Protein AF-A0A8T3XF14-F1 (afdb_monomer_lite)

Sequence (156 aa):
MNEEEVKQLAETLKNHGLAASMYEAMEKAKSILSINTAKKDNNKESESILDKDVPLNELMKQAGINPEEVEAEEQEKIENVNIEAMSLKRKIQQAENEPQKAEHIQEEIEKVKEELSQIEDNKQEQHEENKNEAERNEASKEKKFDLTKIFGFRKK

Radius of gyration: 40.91 Å; chains: 1; bounding box: 94×72×79 Å

pLDDT: mean 73.99, std 16.59, range [44.66, 97.56]

Structure (mmCIF, N/CA/C/O backbone):
data_AF-A0A8T3XF14-F1
#
_entry.id   AF-A0A8T3XF14-F1
#
loop_
_atom_site.group_PDB
_atom_site.id
_atom_site.type_symbol
_atom_site.label_atom_id
_atom_site.label_alt_id
_atom_site.label_comp_id
_atom_site.label_asym_id
_atom_site.label_entity_id
_atom_site.label_seq_id
_atom_site.pdbx_PDB_ins_code
_atom_site.Cartn_x
_atom_site.Cartn_y
_atom_site.Cartn_z
_atom_site.occupancy
_atom_site.B_iso_or_equiv
_atom_site.auth_seq_id
_atom_site.auth_comp_id
_atom_site.auth_asym_id
_atom_site.auth_atom_id
_atom_site.pdbx_PDB_model_num
ATOM 1 N N . MET A 1 1 ? 9.042 21.030 -22.921 1.00 65.44 1 MET A N 1
ATOM 2 C CA . MET A 1 1 ? 7.939 20.295 -22.265 1.00 65.44 1 MET A CA 1
ATOM 3 C C . MET A 1 1 ? 6.711 21.175 -22.291 1.00 65.44 1 MET A C 1
ATOM 5 O O . MET A 1 1 ? 6.866 22.377 -22.127 1.00 65.44 1 MET A O 1
ATOM 9 N N . ASN A 1 2 ? 5.540 20.599 -22.541 1.00 84.56 2 ASN A N 1
ATOM 10 C CA . ASN A 1 2 ? 4.295 21.348 -22.654 1.00 84.56 2 ASN A CA 1
ATOM 11 C C . ASN A 1 2 ? 3.678 21.521 -21.252 1.00 84.56 2 ASN A C 1
ATOM 13 O O . ASN A 1 2 ? 3.361 20.530 -20.596 1.00 84.56 2 ASN A O 1
ATOM 17 N N . GLU A 1 3 ? 3.561 22.754 -20.752 1.00 87.12 3 GLU A N 1
ATOM 18 C CA . GLU A 1 3 ? 3.109 23.012 -19.370 1.00 87.12 3 GLU A CA 1
ATOM 19 C C . GLU A 1 3 ? 1.648 22.600 -19.130 1.00 87.12 3 GLU A C 1
ATOM 21 O O . GLU A 1 3 ? 1.306 22.136 -18.041 1.00 87.12 3 GLU A O 1
ATOM 26 N N . GLU A 1 4 ? 0.795 22.699 -20.152 1.00 91.62 4 GLU A N 1
ATOM 27 C CA . GLU A 1 4 ? -0.605 22.265 -20.074 1.00 91.62 4 GLU A CA 1
ATOM 28 C C . GLU A 1 4 ? -0.743 20.751 -19.883 1.00 91.62 4 GLU A C 1
ATOM 30 O O . GLU A 1 4 ? -1.549 20.310 -19.064 1.00 91.62 4 GLU A O 1
ATOM 35 N N . GLU A 1 5 ? 0.085 19.950 -20.558 1.00 91.62 5 GLU A N 1
ATOM 36 C CA . GLU A 1 5 ? 0.082 18.486 -20.421 1.00 91.62 5 GLU A CA 1
ATOM 37 C C . GLU A 1 5 ? 0.529 18.055 -19.020 1.00 91.62 5 GLU A C 1
ATOM 39 O O . GLU A 1 5 ? -0.075 17.171 -18.408 1.00 91.62 5 GLU A O 1
ATOM 44 N N . VAL A 1 6 ? 1.550 18.723 -18.470 1.00 94.56 6 VAL A N 1
ATOM 45 C CA . VAL A 1 6 ? 2.006 18.500 -17.089 1.00 94.56 6 VAL A CA 1
ATOM 46 C C . VAL A 1 6 ? 0.878 18.811 -16.107 1.00 94.56 6 VAL A C 1
ATOM 48 O O . VAL A 1 6 ? 0.657 18.052 -15.164 1.00 94.56 6 VAL A O 1
ATOM 51 N N . LYS A 1 7 ? 0.148 19.910 -16.325 1.00 95.62 7 LYS A N 1
ATOM 52 C CA . LYS A 1 7 ? -0.940 20.340 -15.443 1.00 95.62 7 LYS A CA 1
ATOM 53 C C . LYS A 1 7 ? -2.133 19.381 -15.480 1.00 95.62 7 LYS A C 1
ATOM 55 O O . LYS A 1 7 ? -2.617 19.000 -14.418 1.00 95.62 7 LYS A O 1
ATOM 60 N N . GLN A 1 8 ? -2.562 18.943 -16.665 1.00 96.44 8 GLN A N 1
ATOM 61 C CA . GLN A 1 8 ? -3.655 17.972 -16.818 1.00 96.44 8 GLN A CA 1
ATOM 62 C C . GLN A 1 8 ? -3.318 16.621 -16.172 1.00 96.44 8 GLN A C 1
ATOM 64 O O . GLN A 1 8 ? -4.136 16.033 -15.455 1.00 96.44 8 GLN A O 1
ATOM 69 N N . LEU A 1 9 ? -2.089 16.140 -16.379 1.00 96.00 9 LEU A N 1
ATOM 70 C CA . LEU A 1 9 ? -1.626 14.900 -15.765 1.00 96.00 9 LEU A CA 1
ATOM 71 C C . LEU A 1 9 ? -1.533 15.042 -14.239 1.00 96.00 9 LEU A C 1
ATOM 73 O O . LEU A 1 9 ? -1.973 14.152 -13.516 1.00 96.00 9 LEU A O 1
ATOM 77 N N . ALA A 1 10 ? -1.042 16.176 -13.736 1.00 97.44 10 ALA A N 1
ATOM 78 C CA . ALA A 1 10 ? -0.982 16.458 -12.304 1.00 97.44 10 ALA A CA 1
ATOM 79 C C . ALA A 1 10 ? -2.375 16.516 -11.648 1.00 97.44 10 ALA A C 1
ATOM 81 O O . ALA A 1 10 ? -2.576 15.923 -10.588 1.00 97.44 10 ALA A O 1
ATOM 82 N N . GLU A 1 11 ? -3.358 17.168 -12.277 1.00 97.06 11 GLU A N 1
ATOM 83 C CA . GLU A 1 11 ? -4.745 17.171 -11.786 1.00 97.06 11 GLU A CA 1
ATOM 84 C C . GLU A 1 11 ? -5.307 15.749 -11.710 1.00 97.06 11 GLU A C 1
ATOM 86 O O . GLU A 1 11 ? -5.901 15.363 -10.703 1.00 97.06 11 GLU A O 1
ATOM 91 N N . THR A 1 12 ? -5.037 14.932 -12.729 1.00 97.12 12 THR A N 1
ATOM 92 C CA . THR A 1 12 ? -5.442 13.524 -12.754 1.00 97.12 12 THR A CA 1
ATOM 93 C C . THR A 1 12 ? -4.795 12.738 -11.611 1.00 97.12 12 THR A C 1
ATOM 95 O O . THR A 1 12 ? -5.502 12.066 -10.862 1.00 97.12 12 THR A O 1
ATOM 98 N N . LEU A 1 13 ? -3.477 12.853 -11.423 1.00 97.06 13 LEU A N 1
ATOM 99 C CA . LEU A 1 13 ? -2.741 12.164 -10.355 1.00 97.06 13 LEU A CA 1
ATOM 100 C C . LEU A 1 13 ? -3.255 12.548 -8.961 1.00 97.06 13 LEU A C 1
ATOM 102 O O . LEU A 1 13 ? -3.416 11.681 -8.103 1.00 97.06 13 LEU A O 1
ATOM 106 N N . LYS A 1 14 ? -3.559 13.831 -8.744 1.00 97.06 14 LYS A N 1
ATOM 107 C CA . LYS A 1 14 ? -4.138 14.316 -7.487 1.00 97.06 14 LYS A CA 1
ATOM 108 C C . LYS A 1 14 ? -5.552 13.768 -7.268 1.00 97.06 14 LYS A C 1
ATOM 110 O O . LYS A 1 14 ? -5.848 13.283 -6.181 1.00 97.06 14 LYS A O 1
ATOM 115 N N . ASN A 1 15 ? -6.408 13.802 -8.291 1.00 97.31 15 ASN A N 1
ATOM 116 C CA . ASN A 1 15 ? -7.795 13.329 -8.196 1.00 97.31 15 ASN A CA 1
ATOM 117 C C . ASN A 1 15 ? -7.893 11.820 -7.921 1.00 97.31 15 ASN A C 1
ATOM 119 O O . ASN A 1 15 ? -8.833 11.382 -7.267 1.00 97.31 15 ASN A O 1
ATOM 123 N N . HIS A 1 16 ? -6.912 11.036 -8.377 1.00 97.19 16 HIS A N 1
ATOM 124 C CA . HIS A 1 16 ? -6.828 9.595 -8.117 1.00 97.19 16 HIS A CA 1
ATOM 125 C C . HIS A 1 16 ? -6.106 9.251 -6.803 1.00 97.19 16 HIS A C 1
ATOM 127 O O . HIS A 1 16 ? -5.909 8.076 -6.508 1.00 97.19 16 HIS A O 1
ATOM 133 N N . GLY A 1 17 ? -5.677 10.249 -6.022 1.00 95.38 17 GLY A N 1
ATOM 134 C CA . GLY A 1 17 ? -4.957 10.025 -4.765 1.00 95.38 17 GLY A CA 1
ATOM 135 C C . GLY A 1 17 ? -3.533 9.484 -4.937 1.00 95.38 17 GLY A C 1
ATOM 136 O O . GLY A 1 17 ? -2.946 8.995 -3.978 1.00 95.38 17 GLY A O 1
ATOM 137 N N . LEU A 1 18 ? -2.950 9.581 -6.138 1.00 96.00 18 LEU A N 1
ATOM 138 C CA . LEU A 1 18 ? -1.570 9.158 -6.429 1.00 96.00 18 LEU A CA 1
ATOM 139 C C . LEU A 1 18 ? -0.522 10.194 -5.983 1.00 96.00 18 LEU A C 1
ATOM 141 O O . LEU A 1 18 ? 0.686 9.945 -6.053 1.00 96.00 18 LEU A O 1
ATOM 145 N N . ALA A 1 19 ? -0.972 11.368 -5.545 1.00 96.62 19 ALA A N 1
ATOM 146 C CA . ALA A 1 19 ? -0.152 12.422 -4.970 1.00 96.62 19 ALA A CA 1
ATOM 147 C C . ALA A 1 19 ? -0.902 13.080 -3.806 1.00 96.62 19 ALA A C 1
ATOM 149 O O . ALA A 1 19 ? -2.102 13.339 -3.909 1.00 96.62 19 ALA A O 1
ATOM 150 N N . ALA A 1 20 ? -0.189 13.392 -2.724 1.00 94.88 20 ALA A N 1
ATOM 151 C CA . ALA A 1 20 ? -0.760 14.044 -1.548 1.00 94.88 20 ALA A CA 1
ATOM 152 C C . ALA A 1 20 ? -1.007 15.546 -1.777 1.00 94.88 20 ALA A C 1
ATOM 154 O O . ALA A 1 20 ? -1.821 16.167 -1.094 1.00 94.88 20 ALA A O 1
ATOM 155 N N . SER A 1 21 ? -0.318 16.152 -2.751 1.00 96.62 21 SER A N 1
ATOM 156 C CA . SER A 1 21 ? -0.446 17.573 -3.083 1.00 96.62 21 SER A CA 1
ATOM 157 C C . SER A 1 21 ? -0.339 17.840 -4.586 1.00 96.62 21 SER A C 1
ATOM 159 O O . SER A 1 21 ? 0.175 17.024 -5.348 1.00 96.62 21 SER A O 1
ATOM 161 N N . MET A 1 22 ? -0.795 19.021 -5.025 1.00 95.50 22 MET A N 1
ATOM 162 C CA . MET A 1 22 ? -0.665 19.445 -6.428 1.00 95.50 22 MET A CA 1
ATOM 163 C C . MET A 1 22 ? 0.804 19.606 -6.845 1.00 95.50 22 MET A C 1
ATOM 165 O O . MET A 1 22 ? 1.164 19.284 -7.970 1.00 95.50 22 MET A O 1
ATOM 169 N N . TYR A 1 23 ? 1.656 20.065 -5.926 1.00 96.19 23 TYR A N 1
ATOM 170 C CA . TYR A 1 23 ? 3.092 20.197 -6.165 1.00 96.19 23 TYR A CA 1
ATOM 171 C C . TYR A 1 23 ? 3.742 18.832 -6.433 1.00 96.19 23 TYR A C 1
ATOM 173 O O . TYR A 1 23 ? 4.418 18.655 -7.443 1.00 96.19 23 TYR A O 1
ATOM 181 N N . GLU A 1 24 ? 3.452 17.840 -5.587 1.00 96.50 24 GLU A N 1
ATOM 182 C CA . GLU A 1 24 ? 3.925 16.464 -5.778 1.00 96.50 24 GLU A CA 1
ATOM 183 C C . GLU A 1 24 ? 3.390 15.856 -7.084 1.00 96.50 24 GLU A C 1
ATOM 185 O O . GLU A 1 24 ? 4.123 15.192 -7.816 1.00 96.50 24 GLU A O 1
ATOM 190 N N . ALA A 1 25 ? 2.126 16.128 -7.419 1.00 97.56 25 ALA A N 1
ATOM 191 C CA . ALA A 1 25 ? 1.522 15.674 -8.664 1.00 97.56 25 ALA A CA 1
ATOM 192 C C . ALA A 1 25 ? 2.213 16.269 -9.903 1.00 97.56 25 ALA A C 1
ATOM 194 O O . ALA A 1 25 ? 2.417 15.560 -10.887 1.00 97.56 25 ALA A O 1
ATOM 195 N N . MET A 1 26 ? 2.614 17.544 -9.855 1.00 95.88 26 MET A N 1
ATOM 196 C CA . MET A 1 26 ? 3.350 18.199 -10.941 1.00 95.88 26 MET A CA 1
ATOM 197 C C . MET A 1 26 ? 4.757 17.633 -11.113 1.00 95.88 26 MET A C 1
ATOM 199 O O . MET A 1 26 ? 5.174 17.398 -12.243 1.00 95.88 26 MET A O 1
ATOM 203 N N . GLU A 1 27 ? 5.480 17.375 -10.024 1.00 95.19 27 GLU A N 1
ATOM 204 C CA . GLU A 1 27 ? 6.809 16.752 -10.093 1.00 95.19 27 GLU A CA 1
ATOM 205 C C . GLU A 1 27 ? 6.733 15.330 -10.671 1.00 95.19 27 GLU A C 1
ATOM 207 O O . GLU A 1 27 ? 7.483 14.983 -11.589 1.00 95.19 27 GLU A O 1
ATOM 212 N N . LYS A 1 28 ? 5.747 14.533 -10.237 1.00 95.44 28 LYS A N 1
ATOM 213 C CA . LYS A 1 28 ? 5.481 13.205 -10.813 1.00 95.44 28 LYS A CA 1
ATOM 214 C C . LYS A 1 28 ? 5.105 13.290 -12.295 1.00 95.44 28 LYS A C 1
ATOM 216 O O . LYS A 1 28 ? 5.644 12.537 -13.104 1.00 95.44 28 LYS A O 1
ATOM 221 N N . ALA A 1 29 ? 4.238 14.229 -12.673 1.00 95.50 29 ALA A N 1
ATOM 222 C CA . ALA A 1 29 ? 3.830 14.435 -14.061 1.00 95.50 29 ALA A CA 1
ATOM 223 C C . ALA A 1 29 ? 5.006 14.837 -14.969 1.00 95.50 29 ALA A C 1
ATOM 225 O O . ALA A 1 29 ? 5.157 14.279 -16.057 1.00 95.50 29 ALA A O 1
ATOM 226 N N . LYS A 1 30 ? 5.880 15.747 -14.513 1.00 93.50 30 LYS A N 1
ATOM 227 C CA . LYS A 1 30 ? 7.111 16.113 -15.233 1.00 93.50 30 LYS A CA 1
ATOM 228 C C . LYS A 1 30 ? 8.019 14.903 -15.432 1.00 93.50 30 LYS A C 1
ATOM 230 O O . LYS A 1 30 ? 8.508 14.700 -16.541 1.00 93.50 30 LYS A O 1
ATOM 235 N N . SER A 1 31 ? 8.219 14.093 -14.391 1.00 93.12 31 SER A N 1
ATOM 236 C CA . SER A 1 31 ? 9.047 12.882 -14.463 1.00 93.12 31 SER A CA 1
ATOM 237 C C . SER A 1 31 ? 8.517 11.895 -15.512 1.00 93.12 31 SER A C 1
ATOM 239 O O . SER A 1 31 ? 9.253 11.483 -16.408 1.00 93.12 31 SER A O 1
ATOM 241 N N . ILE A 1 32 ? 7.208 11.614 -15.495 1.00 91.06 32 ILE A N 1
ATOM 242 C CA . ILE A 1 32 ? 6.550 10.716 -16.460 1.00 91.06 32 ILE A CA 1
ATOM 243 C C . ILE A 1 32 ? 6.706 11.227 -17.899 1.00 91.06 32 ILE A C 1
ATOM 245 O O . ILE A 1 32 ? 7.082 10.471 -18.798 1.00 91.06 32 ILE A O 1
ATOM 249 N N . LEU A 1 33 ? 6.445 12.515 -18.131 1.00 88.56 33 LEU A N 1
ATOM 250 C CA . LEU A 1 33 ? 6.541 13.104 -19.467 1.00 88.56 33 LEU A CA 1
ATOM 251 C C . LEU A 1 33 ? 7.989 13.157 -19.975 1.00 88.56 33 LEU A C 1
ATOM 253 O O . LEU A 1 33 ? 8.222 12.899 -21.155 1.00 88.56 33 LEU A O 1
ATOM 257 N N . SER A 1 34 ? 8.963 13.392 -19.091 1.00 84.94 34 SER A N 1
ATOM 258 C CA . SER A 1 34 ? 10.395 13.350 -19.425 1.00 84.94 34 SER A CA 1
ATOM 259 C C . SER A 1 34 ? 10.835 11.958 -19.893 1.00 84.94 34 SER A C 1
ATOM 261 O O . SER A 1 34 ? 11.548 11.824 -20.891 1.00 84.94 34 SER A O 1
ATOM 263 N N . ILE A 1 35 ? 10.363 10.907 -19.214 1.00 74.06 35 ILE A N 1
ATOM 264 C CA . ILE A 1 35 ? 10.658 9.511 -19.570 1.00 74.06 35 ILE A CA 1
ATOM 265 C C . ILE A 1 35 ? 10.039 9.159 -20.930 1.00 74.06 35 ILE A C 1
ATOM 267 O O . ILE A 1 35 ? 10.676 8.505 -21.756 1.00 74.06 35 ILE A O 1
ATOM 271 N N . ASN A 1 36 ? 8.821 9.630 -21.202 1.00 68.06 36 ASN A N 1
ATOM 272 C CA . ASN A 1 36 ? 8.161 9.397 -22.485 1.00 68.06 36 ASN A CA 1
ATOM 273 C C . ASN A 1 36 ? 8.855 10.123 -23.644 1.00 68.06 36 ASN A C 1
ATOM 275 O O . ASN A 1 36 ? 8.929 9.563 -24.736 1.00 68.06 36 ASN A O 1
ATOM 279 N N . THR A 1 37 ? 9.409 11.320 -23.420 1.00 63.28 37 THR A N 1
ATOM 280 C CA . THR A 1 37 ? 10.212 12.003 -24.448 1.00 63.28 37 THR A CA 1
ATOM 281 C C . THR A 1 37 ? 11.506 11.255 -24.759 1.00 63.28 37 THR A C 1
ATOM 283 O O . THR A 1 37 ? 11.823 11.089 -25.929 1.00 63.28 37 THR A O 1
ATOM 286 N N . ALA A 1 38 ? 12.183 10.690 -23.752 1.00 58.00 38 ALA A N 1
ATOM 287 C CA . ALA A 1 38 ? 13.386 9.881 -23.968 1.00 58.00 38 ALA A CA 1
ATOM 288 C C . ALA A 1 38 ? 13.094 8.542 -24.677 1.00 58.00 38 ALA A C 1
ATOM 290 O O . ALA A 1 38 ? 13.915 8.046 -25.443 1.00 58.00 38 ALA A O 1
ATOM 291 N N . LYS A 1 39 ? 11.910 7.954 -24.464 1.00 57.44 39 LYS A N 1
ATOM 292 C CA . LYS A 1 39 ? 11.489 6.731 -25.171 1.00 57.44 39 LYS A CA 1
ATOM 293 C C . LYS A 1 39 ? 11.075 6.976 -26.623 1.00 57.44 39 LYS A C 1
ATOM 295 O O . LYS A 1 39 ? 11.128 6.047 -27.424 1.00 57.44 39 LYS A O 1
ATOM 300 N N . LYS A 1 40 ? 10.657 8.196 -26.976 1.00 52.34 40 LYS A N 1
ATOM 301 C CA . LYS A 1 40 ? 10.141 8.504 -28.319 1.00 52.34 40 LYS A CA 1
ATOM 302 C C . LYS A 1 40 ? 11.245 8.593 -29.381 1.00 52.34 40 LYS A C 1
ATOM 304 O O . LYS A 1 40 ? 10.968 8.292 -30.538 1.00 52.34 40 LYS A O 1
ATOM 309 N N . ASP A 1 41 ? 12.478 8.895 -28.979 1.00 50.91 41 ASP A N 1
ATOM 310 C CA . ASP A 1 41 ? 13.630 8.977 -29.889 1.00 50.91 41 ASP A CA 1
ATOM 311 C C . ASP A 1 41 ? 14.309 7.619 -30.157 1.00 50.91 41 ASP A C 1
ATOM 313 O O . ASP A 1 41 ? 15.077 7.497 -31.106 1.00 50.91 41 ASP A O 1
ATOM 317 N N . ASN A 1 42 ? 13.957 6.568 -29.407 1.00 49.97 42 ASN A N 1
ATOM 318 C CA . ASN A 1 42 ? 14.488 5.210 -29.599 1.00 49.97 42 ASN A CA 1
ATOM 319 C C . ASN A 1 42 ? 13.593 4.306 -30.467 1.00 49.97 42 ASN A C 1
ATOM 321 O O . ASN A 1 42 ? 13.822 3.104 -30.547 1.00 49.97 42 ASN A O 1
ATOM 325 N N . ASN A 1 43 ? 12.572 4.850 -31.139 1.00 48.34 43 ASN A N 1
ATOM 326 C CA . ASN A 1 43 ? 11.648 4.050 -31.952 1.00 48.34 43 ASN A CA 1
ATOM 327 C C . ASN A 1 43 ? 12.030 4.017 -33.446 1.00 48.34 43 ASN A C 1
ATOM 329 O O . ASN A 1 43 ? 11.227 4.321 -34.329 1.00 48.34 43 ASN A O 1
ATOM 333 N N . LYS A 1 44 ? 13.283 3.644 -33.719 1.00 49.94 44 LYS A N 1
ATOM 334 C CA . LYS A 1 44 ? 13.734 3.066 -34.993 1.00 49.94 44 LYS A CA 1
ATOM 335 C C . LYS A 1 44 ? 14.563 1.825 -34.675 1.00 49.94 44 LYS A C 1
ATOM 337 O O . LYS A 1 44 ? 15.770 1.864 -34.810 1.00 49.94 44 LYS A O 1
ATOM 342 N N . GLU A 1 45 ? 13.891 0.791 -34.183 1.00 48.28 45 GLU A N 1
ATOM 343 C CA . GLU A 1 45 ? 14.272 -0.631 -34.241 1.00 48.28 45 GLU A CA 1
ATOM 344 C C . GLU A 1 45 ? 13.279 -1.386 -33.350 1.00 48.28 45 GLU A C 1
ATOM 346 O O . GLU A 1 45 ? 13.554 -1.783 -32.225 1.00 48.28 45 GLU A O 1
ATOM 351 N N . SER A 1 46 ? 12.048 -1.534 -33.843 1.00 50.34 46 SER A N 1
ATOM 352 C CA . SER A 1 46 ? 11.170 -2.604 -33.368 1.00 50.34 46 SER A CA 1
ATOM 353 C C . SER A 1 46 ? 11.526 -3.866 -34.148 1.00 50.34 46 SER A C 1
ATOM 355 O O . SER A 1 46 ? 10.765 -4.326 -34.997 1.00 50.34 46 SER A O 1
ATOM 357 N N . GLU A 1 47 ? 12.718 -4.408 -33.889 1.00 53.81 47 GLU A N 1
ATOM 358 C CA . GLU A 1 47 ? 12.934 -5.824 -34.151 1.00 53.81 47 GLU A CA 1
ATOM 359 C C . GLU A 1 47 ? 12.063 -6.618 -33.177 1.00 53.81 47 GLU A C 1
ATOM 361 O O . GLU A 1 47 ? 11.941 -6.330 -31.986 1.00 53.81 47 GLU A O 1
ATOM 366 N N . SER A 1 48 ? 11.349 -7.569 -33.754 1.00 53.81 48 SER A N 1
ATOM 367 C CA . SER A 1 48 ? 10.376 -8.430 -33.113 1.00 53.81 48 SER A CA 1
ATOM 368 C C . SER A 1 48 ? 11.023 -9.226 -31.969 1.00 53.81 48 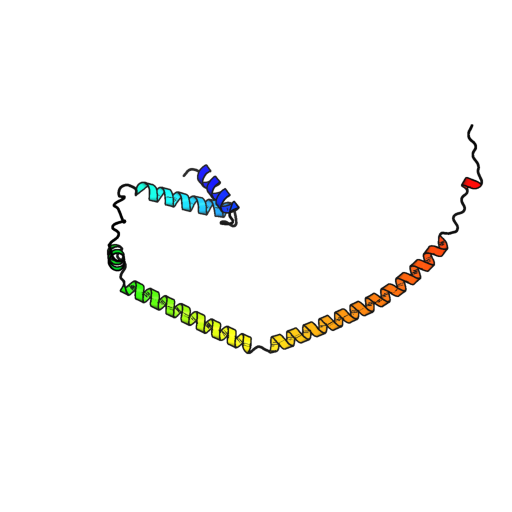SER A C 1
ATOM 370 O O . SER A 1 48 ? 11.654 -10.249 -32.198 1.00 53.81 48 SER A O 1
ATOM 372 N N . ILE A 1 49 ? 10.790 -8.817 -30.718 1.00 57.75 49 ILE A N 1
ATOM 373 C CA . ILE A 1 49 ? 11.128 -9.587 -29.496 1.00 57.75 49 ILE A CA 1
ATOM 374 C C . ILE A 1 49 ? 10.108 -10.734 -29.271 1.00 57.75 49 ILE A C 1
ATOM 376 O O . ILE A 1 49 ? 9.849 -11.169 -28.155 1.00 57.75 49 ILE A O 1
ATOM 380 N N . LEU A 1 50 ? 9.431 -11.180 -30.330 1.00 55.97 50 LEU A N 1
ATOM 381 C CA . LEU A 1 50 ? 8.312 -12.125 -30.295 1.00 55.97 50 LEU A CA 1
ATOM 382 C C . LEU A 1 50 ? 8.640 -13.423 -31.044 1.00 55.97 50 LEU A C 1
ATOM 384 O O . LEU A 1 50 ? 7.732 -14.092 -31.539 1.00 55.97 50 LEU A O 1
ATOM 388 N N . ASP A 1 51 ? 9.915 -13.810 -31.084 1.00 59.91 51 ASP A N 1
ATOM 389 C CA . ASP A 1 51 ? 10.294 -15.187 -31.396 1.00 59.91 51 ASP A CA 1
ATOM 390 C C . ASP A 1 51 ? 9.915 -16.062 -30.195 1.00 59.91 51 ASP A C 1
ATOM 392 O O . ASP A 1 51 ? 10.600 -16.128 -29.176 1.00 59.91 51 ASP A O 1
ATOM 396 N N . LYS A 1 52 ? 8.736 -16.680 -30.293 1.00 64.81 52 LYS A N 1
ATOM 397 C CA . LYS A 1 52 ? 8.017 -17.368 -29.205 1.00 64.81 52 LYS A CA 1
ATOM 398 C C . LYS A 1 52 ? 8.688 -18.638 -28.662 1.00 64.81 52 LYS A C 1
ATOM 400 O O . LYS A 1 52 ? 8.111 -19.264 -27.778 1.00 64.81 52 LYS A O 1
ATOM 405 N N . ASP A 1 53 ? 9.881 -18.989 -29.136 1.00 73.31 53 ASP A N 1
ATOM 406 C CA . ASP A 1 53 ? 10.522 -20.279 -28.855 1.00 73.31 53 ASP A CA 1
ATOM 407 C C . ASP A 1 53 ? 11.878 -20.167 -28.134 1.00 73.31 53 ASP A C 1
ATOM 409 O O . ASP A 1 53 ? 12.549 -21.179 -27.930 1.00 73.31 53 ASP A O 1
ATOM 413 N N . VAL A 1 54 ? 12.297 -18.967 -27.711 1.00 77.62 54 VAL A N 1
ATOM 414 C CA . VAL A 1 54 ? 13.553 -18.805 -26.962 1.00 77.62 54 VAL A CA 1
ATOM 415 C C . VAL A 1 54 ? 13.320 -19.124 -25.475 1.00 77.62 54 VAL A C 1
ATOM 417 O O . VAL A 1 54 ? 12.482 -18.481 -24.834 1.00 77.62 54 VAL A O 1
ATOM 420 N N . PRO A 1 55 ? 14.033 -20.104 -24.886 1.00 83.25 55 PRO A N 1
ATOM 421 C CA . PRO A 1 55 ? 13.894 -20.428 -23.473 1.00 83.25 55 PRO A CA 1
ATOM 422 C C . PRO A 1 55 ? 14.368 -19.263 -22.594 1.00 83.25 55 PRO A C 1
ATOM 424 O O . PRO A 1 55 ? 15.328 -18.564 -22.919 1.00 83.25 55 PRO A O 1
ATOM 427 N N . LEU A 1 56 ? 13.726 -19.094 -21.434 1.00 80.94 56 LEU A N 1
ATOM 428 C CA . LEU A 1 56 ? 13.992 -18.002 -20.487 1.00 80.94 56 LEU A CA 1
ATOM 429 C C . LEU A 1 56 ? 15.490 -17.819 -20.177 1.00 80.94 56 LEU A C 1
ATOM 431 O O . LEU A 1 56 ? 15.977 -16.693 -20.169 1.00 80.94 56 LEU A O 1
ATOM 435 N N . ASN A 1 57 ? 16.238 -18.914 -20.007 1.00 79.31 57 ASN A N 1
ATOM 436 C CA . ASN A 1 57 ? 17.677 -18.872 -19.722 1.00 79.31 57 ASN A CA 1
ATOM 437 C C . ASN A 1 57 ? 18.499 -18.202 -20.835 1.00 79.31 57 ASN A C 1
ATOM 439 O O . ASN A 1 57 ? 19.502 -17.545 -20.563 1.00 79.31 57 ASN A O 1
ATOM 443 N N . GLU A 1 58 ? 18.097 -18.370 -22.093 1.00 79.69 58 GLU A N 1
ATOM 444 C CA . GLU A 1 58 ? 18.801 -17.797 -23.239 1.00 79.69 58 GLU A CA 1
ATOM 445 C C . GLU A 1 58 ? 18.483 -16.303 -23.385 1.00 79.69 58 GLU A C 1
ATOM 447 O O . GLU A 1 58 ? 19.383 -15.512 -23.666 1.00 79.69 58 GLU A O 1
ATOM 452 N N . LEU A 1 59 ? 17.255 -15.896 -23.041 1.00 82.06 59 LEU A N 1
ATOM 453 C CA . LEU A 1 59 ? 16.869 -14.486 -22.915 1.00 82.06 59 LEU A CA 1
ATOM 454 C C . LEU A 1 59 ? 17.618 -13.783 -21.774 1.00 82.06 59 LEU A C 1
ATOM 456 O O . LEU A 1 59 ? 18.116 -12.674 -21.957 1.00 82.06 59 LEU A O 1
ATOM 460 N N . MET A 1 60 ? 17.754 -14.435 -20.614 1.00 82.00 60 MET A N 1
ATOM 461 C CA . MET A 1 60 ? 18.534 -13.908 -19.486 1.00 82.00 60 MET A CA 1
ATOM 462 C C . MET A 1 60 ? 20.002 -13.702 -19.880 1.00 82.00 60 MET A C 1
ATOM 464 O O . MET A 1 60 ? 20.563 -12.636 -19.630 1.00 82.00 60 MET A O 1
ATOM 468 N N . LYS A 1 61 ? 20.599 -14.667 -20.594 1.00 81.81 61 LYS A N 1
ATOM 469 C CA . LYS A 1 61 ? 21.977 -14.563 -21.094 1.00 81.81 61 LYS A CA 1
ATOM 470 C C . LYS A 1 61 ? 22.152 -13.453 -22.137 1.00 81.81 61 LYS A C 1
ATOM 472 O O . LYS A 1 61 ? 23.150 -12.739 -22.087 1.00 81.81 61 LYS A O 1
ATOM 477 N N . GLN A 1 62 ? 21.203 -13.282 -23.061 1.00 80.69 62 GLN A N 1
ATOM 478 C CA . GLN A 1 62 ? 21.214 -12.178 -24.035 1.00 80.69 62 GLN A CA 1
ATOM 479 C C . GLN A 1 62 ? 21.094 -10.806 -23.360 1.00 80.69 62 GLN A C 1
ATOM 481 O O . GLN A 1 62 ? 21.733 -9.852 -23.795 1.00 80.69 62 GLN A O 1
ATOM 486 N N . ALA A 1 63 ? 20.332 -10.719 -22.267 1.00 79.19 63 ALA A N 1
ATOM 487 C CA . ALA A 1 63 ? 20.221 -9.521 -21.440 1.00 79.19 63 ALA A CA 1
ATOM 488 C C . ALA A 1 63 ? 21.448 -9.279 -20.533 1.00 79.19 63 ALA A C 1
ATOM 490 O O . ALA A 1 63 ? 21.476 -8.290 -19.804 1.00 79.19 63 ALA A O 1
ATOM 491 N N . GLY A 1 64 ? 22.457 -10.162 -20.566 1.00 81.69 64 GLY A N 1
ATOM 492 C CA . GLY A 1 64 ? 23.655 -10.068 -19.730 1.00 81.69 64 GLY A CA 1
ATOM 493 C C . GLY A 1 64 ? 23.426 -10.426 -18.259 1.00 81.69 64 GLY A C 1
ATOM 494 O O . GLY A 1 64 ? 24.256 -10.084 -17.424 1.00 81.69 64 GLY A O 1
ATOM 495 N N . ILE A 1 65 ? 22.317 -11.096 -17.936 1.00 82.12 65 ILE A N 1
ATOM 496 C CA . ILE A 1 65 ? 21.976 -11.530 -16.578 1.00 82.12 65 ILE A CA 1
ATOM 497 C C . ILE A 1 65 ? 22.649 -12.880 -16.319 1.00 82.12 65 ILE A C 1
ATOM 499 O O . ILE A 1 65 ? 22.391 -13.857 -17.029 1.00 82.12 65 ILE A O 1
ATOM 503 N N . ASN A 1 66 ? 23.508 -12.943 -15.301 1.00 82.19 66 ASN A N 1
ATOM 504 C CA . ASN A 1 66 ? 24.157 -14.183 -14.896 1.00 82.19 66 ASN A CA 1
ATOM 505 C C . ASN A 1 66 ? 23.213 -14.998 -13.985 1.00 82.19 66 ASN A C 1
ATOM 507 O O . ASN A 1 66 ? 22.826 -14.496 -12.930 1.00 82.19 66 ASN A O 1
ATOM 511 N N . PRO A 1 67 ? 22.830 -16.239 -14.342 1.00 75.06 67 PRO A N 1
ATOM 512 C CA . PRO A 1 67 ? 21.938 -17.053 -13.511 1.00 75.06 67 PRO A CA 1
ATOM 513 C C . PRO A 1 67 ? 22.490 -17.310 -12.101 1.00 75.06 67 PRO A C 1
ATOM 515 O O . PRO A 1 67 ? 21.711 -17.364 -11.156 1.00 75.06 67 PRO A O 1
ATOM 518 N N . GLU A 1 68 ? 23.813 -17.384 -11.933 1.00 79.56 68 GLU A N 1
ATOM 519 C CA . GLU A 1 68 ? 24.437 -17.543 -10.610 1.00 79.56 68 GLU A CA 1
ATOM 520 C C . GLU A 1 68 ? 24.217 -16.317 -9.707 1.00 79.56 68 GLU A C 1
ATOM 522 O O . GLU A 1 68 ? 24.027 -16.457 -8.501 1.00 79.56 68 GLU A O 1
ATOM 527 N N . GLU A 1 69 ? 24.204 -15.110 -10.281 1.00 76.56 69 GLU A N 1
ATOM 528 C CA . GLU A 1 69 ? 23.925 -13.877 -9.533 1.00 76.56 69 GLU A CA 1
ATOM 529 C C . GLU A 1 69 ? 22.452 -13.804 -9.121 1.00 76.56 69 GLU A C 1
ATOM 531 O O . GLU A 1 69 ? 22.145 -13.361 -8.018 1.00 76.56 69 GLU A O 1
ATOM 536 N N . VAL A 1 70 ? 21.548 -14.298 -9.973 1.00 76.31 70 VAL A N 1
ATOM 537 C CA . VAL A 1 70 ? 20.113 -14.383 -9.666 1.00 76.31 70 VAL A CA 1
ATOM 538 C C . VAL A 1 70 ? 19.857 -15.372 -8.531 1.00 76.31 70 VAL A C 1
ATOM 540 O O . VAL A 1 70 ? 19.119 -15.055 -7.602 1.00 76.31 70 VAL A O 1
ATOM 543 N N . GLU A 1 71 ? 20.501 -16.540 -8.555 1.00 79.88 71 GLU A N 1
ATOM 544 C CA . GLU A 1 71 ? 20.400 -17.516 -7.466 1.00 79.88 71 GLU A CA 1
ATOM 545 C C . GLU A 1 71 ? 20.968 -16.970 -6.148 1.00 79.88 71 GLU A C 1
ATOM 547 O O . GLU A 1 71 ? 20.367 -17.170 -5.091 1.00 79.88 71 GLU A O 1
ATOM 552 N N . ALA A 1 72 ? 22.092 -16.250 -6.192 1.00 80.00 72 ALA A N 1
ATOM 553 C CA . ALA A 1 72 ? 22.666 -15.611 -5.010 1.00 80.00 72 ALA A CA 1
ATOM 554 C C . ALA A 1 72 ? 21.741 -14.521 -4.435 1.00 80.00 72 ALA A C 1
ATOM 556 O O . ALA A 1 72 ? 21.529 -14.470 -3.223 1.00 80.00 72 ALA A O 1
ATOM 557 N N . GLU A 1 73 ? 21.136 -13.692 -5.291 1.00 79.81 73 GLU A N 1
ATOM 558 C CA . GLU A 1 73 ? 20.176 -12.662 -4.879 1.00 79.81 73 GLU A CA 1
ATOM 559 C C . GLU A 1 73 ? 18.895 -13.279 -4.286 1.00 79.81 73 GLU A C 1
ATOM 561 O O . GLU A 1 73 ? 18.340 -12.776 -3.305 1.00 79.81 73 GLU A O 1
ATOM 566 N N . GLU A 1 74 ? 18.412 -14.391 -4.846 1.00 80.81 74 GLU A N 1
ATOM 567 C CA . GLU A 1 74 ? 17.286 -15.140 -4.282 1.00 80.81 74 GLU A CA 1
ATOM 568 C C . GLU A 1 74 ? 17.624 -15.737 -2.913 1.00 80.81 74 GLU A C 1
ATOM 570 O O . GLU A 1 74 ? 16.814 -15.639 -1.987 1.00 80.81 74 GLU A O 1
ATOM 575 N N . GLN A 1 75 ? 18.823 -16.301 -2.750 1.00 80.44 75 GLN A N 1
ATOM 576 C CA . GLN A 1 75 ? 19.293 -16.820 -1.463 1.00 80.44 75 GLN A CA 1
ATOM 577 C C . GLN A 1 75 ? 19.402 -15.713 -0.407 1.00 80.44 75 GLN A C 1
ATOM 579 O O . GLN A 1 75 ? 18.935 -15.906 0.716 1.00 80.44 75 GLN A O 1
ATOM 584 N N . GLU A 1 76 ? 19.921 -14.538 -0.768 1.00 85.00 76 GLU A N 1
ATOM 585 C CA . GLU A 1 76 ? 19.987 -13.376 0.127 1.00 85.00 76 GLU A CA 1
ATOM 586 C C . GLU A 1 76 ? 18.583 -12.904 0.544 1.00 85.00 76 GLU A C 1
ATOM 588 O O . GLU A 1 76 ? 18.318 -12.646 1.722 1.00 85.00 76 GLU A O 1
ATOM 593 N N . LYS A 1 77 ? 17.634 -12.846 -0.400 1.00 88.12 77 LYS A N 1
ATOM 594 C CA . LYS A 1 77 ? 16.229 -12.521 -0.096 1.00 88.12 77 LYS A CA 1
ATOM 595 C C . LYS A 1 77 ? 15.610 -13.541 0.858 1.00 88.12 77 LYS A C 1
ATOM 597 O O . LYS A 1 77 ? 14.922 -13.146 1.800 1.00 88.12 77 LYS A O 1
ATOM 602 N N . ILE A 1 78 ? 15.861 -14.832 0.647 1.00 85.56 78 ILE A N 1
ATOM 603 C CA . ILE A 1 78 ? 15.378 -15.904 1.528 1.00 85.56 78 ILE A CA 1
ATOM 604 C C . ILE A 1 78 ? 15.981 -15.768 2.934 1.00 85.56 78 ILE A C 1
ATOM 606 O O . ILE A 1 78 ? 15.263 -15.917 3.926 1.00 85.56 78 ILE A O 1
ATOM 610 N N . GLU A 1 79 ? 17.273 -15.460 3.048 1.00 88.06 79 GLU A N 1
ATOM 611 C CA . GLU A 1 79 ? 17.943 -15.261 4.336 1.00 88.06 79 GLU A CA 1
ATOM 612 C C . GLU A 1 79 ? 17.369 -14.056 5.095 1.00 88.06 79 GLU A C 1
ATOM 614 O O . GLU A 1 79 ? 17.008 -14.180 6.269 1.00 88.06 79 GLU A O 1
ATOM 619 N N . ASN A 1 80 ? 17.169 -12.929 4.409 1.00 89.56 80 ASN A N 1
ATOM 620 C CA . ASN A 1 80 ? 16.556 -11.730 4.983 1.00 89.56 80 ASN A CA 1
ATOM 621 C C . ASN A 1 80 ? 15.141 -12.000 5.517 1.00 89.56 80 ASN A C 1
ATOM 623 O O . ASN A 1 80 ? 14.820 -11.636 6.652 1.00 89.56 80 ASN A O 1
ATOM 627 N N . VAL A 1 81 ? 14.311 -12.702 4.738 1.00 91.12 81 VAL A N 1
ATOM 628 C CA . VAL A 1 81 ? 12.959 -13.099 5.163 1.00 91.12 81 VAL A CA 1
ATOM 629 C C . VAL A 1 81 ? 13.012 -14.024 6.382 1.00 91.12 81 VAL A C 1
ATOM 631 O O . VAL A 1 81 ? 12.218 -13.866 7.312 1.00 91.12 81 VAL A O 1
ATOM 634 N N . ASN A 1 82 ? 13.960 -14.963 6.432 1.00 90.31 82 ASN A N 1
ATOM 635 C CA . ASN A 1 82 ? 14.128 -15.852 7.584 1.00 90.31 82 ASN A CA 1
ATOM 636 C C . ASN A 1 82 ? 14.531 -15.094 8.857 1.00 90.31 82 ASN A C 1
ATOM 638 O O . ASN A 1 82 ? 13.992 -15.371 9.935 1.00 90.31 82 ASN A O 1
ATOM 642 N N . ILE A 1 83 ? 15.436 -14.117 8.747 1.00 91.00 83 ILE A N 1
ATOM 643 C CA . ILE A 1 83 ? 15.826 -13.246 9.864 1.00 91.00 83 ILE A CA 1
ATOM 644 C C . ILE A 1 83 ? 14.611 -12.462 10.374 1.00 91.00 83 ILE A C 1
ATOM 646 O O . ILE A 1 83 ? 14.353 -12.422 11.583 1.00 91.00 83 ILE A O 1
ATOM 650 N N . GLU A 1 84 ? 13.826 -11.879 9.466 1.00 92.62 84 GLU A N 1
ATOM 651 C CA . GLU A 1 84 ? 12.624 -11.131 9.824 1.00 92.62 84 GLU A CA 1
ATOM 652 C C . GLU A 1 84 ? 11.592 -12.028 10.520 1.00 92.62 84 GLU A C 1
ATOM 654 O O . GLU A 1 84 ? 11.101 -11.680 11.600 1.00 92.62 84 GLU A O 1
ATOM 659 N N . ALA A 1 85 ? 11.340 -13.224 9.983 1.00 89.12 85 ALA A N 1
ATOM 660 C CA . ALA A 1 85 ? 10.432 -14.205 10.569 1.00 89.12 85 ALA A CA 1
ATOM 661 C C . ALA A 1 85 ? 10.865 -14.630 11.985 1.00 89.12 85 ALA A C 1
ATOM 663 O O . ALA A 1 85 ? 10.032 -14.702 12.895 1.00 89.12 85 ALA A O 1
ATOM 664 N N . MET A 1 86 ? 12.165 -14.853 12.215 1.00 90.81 86 MET A N 1
ATOM 665 C CA . MET A 1 86 ? 12.696 -15.132 13.556 1.00 90.81 86 MET A CA 1
ATOM 666 C C . MET A 1 86 ? 12.497 -13.952 14.513 1.00 90.81 86 MET A C 1
ATOM 668 O O . MET A 1 86 ? 12.143 -14.154 15.680 1.00 90.81 86 MET A O 1
ATOM 672 N N . SER A 1 87 ? 12.680 -12.719 14.033 1.00 91.94 87 SER A N 1
ATOM 673 C CA . SER A 1 87 ? 12.456 -11.516 14.837 1.00 91.94 87 SER A CA 1
ATOM 674 C C . SER A 1 87 ? 10.986 -11.365 15.248 1.00 91.94 87 SER A C 1
ATOM 676 O O . SER A 1 87 ? 10.693 -11.077 16.411 1.00 91.94 87 SER A O 1
ATOM 678 N N . LEU A 1 88 ? 10.055 -11.632 14.325 1.00 90.56 88 LEU A N 1
ATOM 679 C CA . LEU A 1 88 ? 8.615 -11.588 14.568 1.00 90.56 88 LEU A CA 1
ATOM 680 C C . LEU A 1 88 ? 8.192 -12.676 15.550 1.00 90.56 88 LEU A C 1
ATOM 682 O O . LEU A 1 88 ? 7.476 -12.386 16.506 1.00 90.56 88 LEU A O 1
ATOM 686 N N . LYS A 1 89 ? 8.707 -13.899 15.388 1.00 90.94 89 LYS A N 1
ATOM 687 C CA . LYS A 1 89 ? 8.465 -14.998 16.328 1.00 90.94 89 LYS A CA 1
ATOM 688 C C . LYS A 1 89 ? 8.897 -14.632 17.750 1.00 90.94 89 LYS A C 1
ATOM 690 O O . LYS A 1 89 ? 8.160 -14.896 18.696 1.00 90.94 89 LYS A O 1
ATOM 695 N N . ARG A 1 90 ? 10.052 -13.973 17.908 1.00 85.75 90 ARG A N 1
ATOM 696 C CA . ARG A 1 90 ? 10.525 -13.494 19.218 1.00 85.75 90 ARG A CA 1
ATOM 697 C C . ARG A 1 90 ? 9.614 -12.404 19.796 1.00 85.75 90 ARG A C 1
ATOM 699 O O . ARG A 1 90 ? 9.328 -12.451 20.987 1.00 85.75 90 ARG A O 1
ATOM 706 N N . LYS A 1 91 ? 9.136 -11.457 18.980 1.00 86.19 91 LYS A N 1
ATOM 707 C CA . LYS A 1 91 ? 8.186 -10.412 19.418 1.00 86.19 91 LYS A CA 1
ATOM 708 C C . LYS A 1 91 ? 6.848 -11.001 19.870 1.00 86.19 91 LYS A C 1
ATOM 710 O O . LYS A 1 91 ? 6.328 -10.588 20.899 1.00 86.19 91 LYS A O 1
ATOM 715 N N . ILE A 1 92 ? 6.322 -11.985 19.138 1.00 79.88 92 ILE A N 1
ATOM 716 C CA . ILE A 1 92 ? 5.090 -12.699 19.505 1.00 79.88 92 ILE A CA 1
ATOM 717 C C . ILE A 1 92 ? 5.289 -13.434 20.831 1.00 79.88 92 ILE A C 1
ATOM 719 O O . ILE A 1 92 ? 4.495 -13.258 21.745 1.00 79.88 92 ILE A O 1
ATOM 723 N N . GLN A 1 93 ? 6.396 -14.164 20.985 1.00 82.38 93 GLN A N 1
ATOM 724 C CA . GLN A 1 93 ? 6.712 -14.866 22.230 1.00 82.38 93 GLN A CA 1
ATOM 725 C C . GLN A 1 93 ? 6.893 -13.909 23.423 1.00 82.38 93 GLN A C 1
ATOM 727 O O . GLN A 1 93 ? 6.557 -14.254 24.551 1.00 82.38 93 GLN A O 1
ATOM 732 N N . GLN A 1 94 ? 7.433 -12.707 23.208 1.00 76.44 94 GLN A N 1
ATOM 733 C CA . GLN A 1 94 ? 7.500 -11.675 24.248 1.00 76.44 94 GLN A CA 1
ATOM 734 C C . GLN A 1 94 ? 6.106 -11.163 24.623 1.00 76.44 94 GLN A C 1
ATOM 736 O O . GLN A 1 94 ? 5.811 -11.062 25.806 1.00 76.44 94 GLN A O 1
ATOM 741 N N . ALA A 1 95 ? 5.241 -10.913 23.639 1.00 69.06 95 ALA A N 1
ATOM 742 C CA . ALA A 1 95 ? 3.863 -10.492 23.880 1.00 69.06 95 ALA A CA 1
ATOM 743 C C . ALA A 1 95 ? 3.030 -11.574 24.595 1.00 69.06 95 ALA A C 1
ATOM 745 O O . ALA A 1 95 ? 2.238 -11.253 25.475 1.00 69.06 95 ALA A O 1
ATOM 746 N N . GLU A 1 96 ? 3.242 -12.853 24.272 1.00 63.09 96 GLU A N 1
ATOM 747 C CA . GLU A 1 96 ? 2.609 -13.985 24.965 1.00 63.09 96 GLU A CA 1
ATOM 748 C C . GLU A 1 96 ? 3.069 -14.115 26.427 1.00 63.09 96 GLU A C 1
ATOM 750 O O . GLU A 1 96 ? 2.310 -14.577 27.275 1.00 63.09 96 GLU A O 1
ATOM 755 N N . ASN A 1 97 ? 4.288 -13.669 26.744 1.00 65.62 97 ASN A N 1
ATOM 756 C CA . ASN A 1 97 ? 4.856 -13.697 28.092 1.00 65.62 97 ASN A CA 1
ATOM 757 C C . ASN A 1 97 ? 4.577 -12.418 28.916 1.00 65.62 97 ASN A C 1
ATOM 759 O O . ASN A 1 97 ? 5.139 -12.282 30.003 1.00 65.62 97 ASN A O 1
ATOM 763 N N . GLU A 1 98 ? 3.707 -11.504 28.458 1.00 61.88 98 GLU A N 1
ATOM 764 C CA . GLU A 1 98 ? 3.275 -10.300 29.202 1.00 61.88 98 GLU A CA 1
ATOM 765 C C . GLU A 1 98 ? 1.800 -10.365 29.697 1.00 61.88 98 GLU A C 1
ATOM 767 O O . GLU A 1 98 ? 0.991 -9.489 29.375 1.00 61.88 98 GLU A O 1
ATOM 772 N N . PRO A 1 99 ? 1.404 -11.339 30.543 1.00 57.44 99 PRO A N 1
ATOM 773 C CA . PRO A 1 99 ? 0.059 -11.399 31.136 1.00 57.44 99 PRO A CA 1
ATOM 774 C C . PRO A 1 99 ? -0.246 -10.225 32.089 1.00 57.44 99 PRO A C 1
ATOM 776 O O . PRO A 1 99 ? -1.406 -9.932 32.359 1.00 57.44 99 PRO A O 1
ATOM 779 N N . GLN A 1 100 ? 0.776 -9.494 32.543 1.00 56.31 100 GLN A N 1
ATOM 780 C CA . GLN A 1 100 ? 0.632 -8.343 33.445 1.00 56.31 100 GLN A CA 1
ATOM 781 C C . GLN A 1 100 ? -0.103 -7.155 32.805 1.00 56.31 100 GLN A C 1
ATOM 783 O O . GLN A 1 100 ? -0.756 -6.384 33.503 1.00 56.31 100 GLN A O 1
ATOM 788 N N . LYS A 1 101 ? -0.062 -7.014 31.471 1.00 60.16 101 LYS A N 1
ATOM 789 C CA . LYS A 1 101 ? -0.878 -6.005 30.777 1.00 60.16 101 LYS A CA 1
ATOM 790 C C . LYS A 1 101 ? -2.358 -6.379 30.773 1.00 60.16 101 LYS A C 1
ATOM 792 O O . LYS A 1 101 ? -3.195 -5.487 30.811 1.00 60.16 101 LYS A O 1
ATOM 797 N N . ALA A 1 102 ? -2.685 -7.671 30.759 1.00 59.69 102 ALA A N 1
ATOM 798 C CA . ALA A 1 102 ? -4.069 -8.124 30.842 1.00 59.69 102 ALA A CA 1
ATOM 799 C C . ALA A 1 102 ? -4.657 -7.889 32.244 1.00 59.69 102 ALA A C 1
ATOM 801 O O . ALA A 1 102 ? -5.790 -7.427 32.338 1.00 59.69 102 ALA A O 1
ATOM 802 N N . GLU A 1 103 ? -3.884 -8.121 33.312 1.00 62.03 103 GLU A N 1
ATOM 803 C CA . GLU A 1 103 ? -4.292 -7.792 34.690 1.00 62.03 103 GLU A CA 1
ATOM 804 C C . GLU A 1 103 ? -4.473 -6.280 34.889 1.00 62.03 103 GLU A C 1
ATOM 806 O O . GLU A 1 103 ? -5.483 -5.851 35.440 1.00 62.03 103 GLU A O 1
ATOM 811 N N . HIS A 1 104 ? -3.559 -5.459 34.361 1.00 66.00 104 HIS A N 1
ATOM 812 C CA . HIS A 1 104 ? -3.675 -4.002 34.463 1.00 66.00 104 HIS A CA 1
ATOM 813 C C . HIS A 1 104 ? -4.901 -3.452 33.713 1.00 66.00 104 HIS A C 1
ATOM 815 O O . HIS A 1 104 ? -5.626 -2.608 34.234 1.00 66.00 104 HIS A O 1
ATOM 821 N N . ILE A 1 105 ? -5.186 -3.983 32.518 1.00 70.38 105 ILE A N 1
ATOM 822 C CA . ILE A 1 105 ? -6.393 -3.636 31.754 1.00 70.38 105 ILE A CA 1
ATOM 823 C C . ILE A 1 105 ? -7.665 -4.083 32.497 1.00 70.38 105 ILE A C 1
ATOM 825 O O . ILE A 1 105 ? -8.673 -3.381 32.456 1.00 70.38 105 ILE A O 1
ATOM 829 N N . GLN A 1 106 ? -7.644 -5.225 33.192 1.00 73.25 106 GLN A N 1
ATOM 830 C CA . GLN A 1 106 ? -8.780 -5.676 34.005 1.00 73.25 106 GLN A CA 1
ATOM 831 C C . GLN A 1 106 ? -9.033 -4.761 35.212 1.00 73.25 106 GLN A C 1
ATOM 833 O O . GLN A 1 106 ? -10.186 -4.403 35.446 1.00 73.25 106 GLN A O 1
ATOM 838 N N . GLU A 1 107 ? -7.982 -4.320 35.911 1.00 78.12 107 GLU A N 1
ATOM 839 C CA . GLU A 1 107 ? -8.083 -3.335 37.000 1.00 78.12 107 GLU A CA 1
ATOM 840 C C . GLU A 1 107 ? -8.663 -1.993 36.523 1.00 78.12 107 GLU A C 1
ATOM 842 O O . GLU A 1 107 ? -9.507 -1.402 37.199 1.00 78.12 107 GLU A O 1
ATOM 847 N N . GLU A 1 108 ? -8.243 -1.499 35.353 1.00 78.69 108 GLU A N 1
ATOM 848 C CA . GLU A 1 108 ? -8.796 -0.264 34.782 1.00 78.69 108 GLU A CA 1
ATOM 849 C C . GLU A 1 108 ? -10.276 -0.418 34.401 1.00 78.69 108 GLU A C 1
ATOM 851 O O . GLU A 1 108 ? -11.078 0.477 34.673 1.00 78.69 108 GLU A O 1
ATOM 856 N N . ILE A 1 109 ? -10.673 -1.564 33.836 1.00 79.94 109 ILE A N 1
ATOM 857 C CA . ILE A 1 109 ? -12.082 -1.863 33.529 1.00 79.94 109 ILE A CA 1
ATOM 858 C C . ILE A 1 109 ? -12.931 -1.911 34.809 1.00 79.94 109 ILE A C 1
ATOM 860 O O . ILE A 1 109 ? -14.081 -1.465 34.797 1.00 79.94 109 ILE A O 1
ATOM 864 N N . GLU A 1 110 ? -12.394 -2.449 35.905 1.00 87.31 110 GLU A N 1
ATOM 865 C CA . GLU A 1 110 ? -13.095 -2.535 37.188 1.00 87.31 110 GLU A CA 1
ATOM 866 C C . GLU A 1 110 ? -13.276 -1.153 37.832 1.00 87.31 110 GLU A C 1
ATOM 868 O O . GLU A 1 110 ? -14.393 -0.815 38.229 1.00 87.31 110 GLU A O 1
ATOM 873 N N . LYS A 1 111 ? -12.244 -0.297 37.800 1.00 87.75 111 LYS A N 1
ATOM 874 C CA . LYS A 1 111 ? -12.347 1.107 38.241 1.00 87.75 111 LYS A CA 1
ATOM 875 C C . LYS A 1 111 ? -13.380 1.901 37.445 1.00 87.75 111 LYS A C 1
ATOM 877 O O . LYS A 1 111 ? -14.214 2.583 38.031 1.00 87.75 111 LYS A O 1
ATOM 882 N N . VAL A 1 112 ? -13.378 1.779 36.116 1.00 84.44 112 VAL A N 1
ATOM 883 C CA . VAL A 1 112 ? -14.354 2.477 35.261 1.00 84.44 112 VAL A CA 1
ATOM 884 C C . VAL A 1 112 ? -15.785 2.002 35.541 1.00 84.44 112 VAL A C 1
ATOM 886 O O . VAL A 1 112 ? -16.716 2.806 35.515 1.00 84.44 112 VAL A O 1
ATOM 889 N N . LYS A 1 113 ? -15.991 0.713 35.841 1.00 85.81 113 LYS A N 1
ATOM 890 C CA . LYS A 1 113 ? -17.309 0.203 36.257 1.00 85.81 113 LYS A CA 1
ATOM 891 C C . LYS A 1 113 ? -17.773 0.796 37.585 1.00 85.81 113 LYS A C 1
ATOM 893 O O . LYS A 1 113 ? -18.951 1.123 37.706 1.00 85.81 113 LYS A O 1
ATOM 898 N N . GLU A 1 114 ? -16.878 0.923 38.558 1.00 84.81 114 GLU A N 1
ATOM 899 C CA . GLU A 1 114 ? -17.199 1.517 39.856 1.00 84.81 114 GLU A CA 1
ATOM 900 C C . GLU A 1 114 ? -17.567 3.002 39.713 1.00 84.81 114 GLU A C 1
ATOM 902 O O . GLU A 1 114 ? -18.601 3.434 40.223 1.00 84.81 114 GLU A O 1
ATOM 907 N N . GLU A 1 115 ? -16.795 3.763 38.931 1.00 82.56 115 GLU A N 1
ATOM 908 C CA . GLU A 1 115 ? -17.097 5.166 38.621 1.00 82.56 115 GLU A CA 1
ATOM 909 C C . GLU A 1 115 ? -18.443 5.323 37.892 1.00 82.56 115 GLU A C 1
ATOM 911 O O . GLU A 1 115 ? -19.224 6.219 38.217 1.00 82.56 115 GLU A O 1
ATOM 916 N N . LEU A 1 116 ? -18.764 4.433 36.945 1.00 74.88 116 LEU A N 1
ATOM 917 C CA . LEU A 1 116 ? -20.063 4.440 36.262 1.00 74.88 116 LEU A CA 1
ATOM 918 C C . LEU A 1 116 ? -21.230 4.168 37.219 1.00 74.88 116 LEU A C 1
ATOM 920 O O . LEU A 1 116 ? -22.248 4.851 37.114 1.00 74.88 116 LEU A O 1
ATOM 924 N N . SER A 1 117 ? -21.075 3.234 38.164 1.00 79.69 117 SER A N 1
ATOM 925 C CA . SER A 1 117 ? -22.095 2.960 39.189 1.00 79.69 117 SER A CA 1
ATOM 926 C C . SER A 1 117 ? -22.351 4.193 40.058 1.00 79.69 117 SER A C 1
ATOM 928 O O . SER A 1 117 ? -23.498 4.571 40.268 1.00 79.69 117 SER A O 1
ATOM 930 N N . GLN A 1 118 ? -21.291 4.880 40.495 1.00 75.50 118 GLN A N 1
ATOM 931 C CA . GLN A 1 118 ? -21.416 6.104 41.295 1.00 75.50 118 GLN A CA 1
ATOM 932 C C . GLN A 1 118 ? -22.097 7.243 40.521 1.00 75.50 118 GLN A C 1
ATOM 934 O O . GLN A 1 118 ? -22.841 8.038 41.094 1.00 75.50 118 GLN A O 1
ATOM 939 N N . ILE A 1 119 ? -21.854 7.357 39.213 1.00 73.31 119 ILE A N 1
ATOM 940 C CA . ILE A 1 119 ? -22.526 8.352 38.366 1.00 73.31 119 ILE A CA 1
ATOM 941 C C . ILE A 1 119 ? -24.012 8.015 38.205 1.00 73.31 119 ILE A C 1
ATOM 943 O O . ILE A 1 119 ? -24.841 8.926 38.197 1.00 73.31 119 ILE A O 1
ATOM 947 N N . GLU A 1 120 ? -24.357 6.735 38.064 1.00 62.06 120 GLU A N 1
ATOM 948 C CA . GLU A 1 120 ? -25.743 6.284 37.922 1.00 62.06 120 GLU A CA 1
ATOM 949 C C . GLU A 1 120 ? -26.553 6.525 39.206 1.00 62.06 120 GLU A C 1
ATOM 951 O O . GLU A 1 120 ? -27.642 7.103 39.128 1.00 62.06 120 GLU A O 1
ATOM 956 N N . ASP A 1 121 ? -25.968 6.235 40.372 1.00 63.44 121 ASP A N 1
ATOM 957 C CA . ASP A 1 121 ? -26.564 6.515 41.685 1.00 63.44 121 ASP A CA 1
ATOM 958 C C . ASP A 1 121 ? -26.784 8.029 41.894 1.00 63.44 121 ASP A C 1
ATOM 960 O O . ASP A 1 121 ? -27.891 8.478 42.205 1.00 63.44 121 ASP A O 1
ATOM 964 N N . ASN A 1 122 ? -25.775 8.856 41.590 1.00 58.59 122 ASN A N 1
ATOM 965 C CA . ASN A 1 122 ? -25.883 10.320 41.681 1.00 58.59 122 ASN A CA 1
ATOM 966 C C . ASN A 1 122 ? -26.941 10.911 40.722 1.00 58.59 122 ASN A C 1
ATOM 968 O O . ASN A 1 122 ? -27.520 11.969 40.985 1.00 58.59 122 ASN A O 1
ATOM 972 N N . LYS A 1 123 ? -27.208 10.254 39.587 1.00 58.19 123 LYS A N 1
ATOM 973 C CA . LYS A 1 123 ? -28.201 10.709 38.602 1.00 58.19 123 LYS A CA 1
ATOM 974 C C . LYS A 1 123 ? -29.637 10.382 39.022 1.00 58.19 123 LYS A C 1
ATOM 976 O O . LYS A 1 123 ? -30.553 11.100 38.615 1.00 58.19 123 LYS A O 1
ATOM 981 N N . GLN A 1 124 ? -29.843 9.338 39.828 1.00 53.25 124 GLN A N 1
ATOM 982 C CA . GLN A 1 124 ? -31.142 9.042 40.438 1.00 53.25 124 GLN A CA 1
ATOM 983 C C . GLN A 1 124 ? -31.507 10.067 41.519 1.00 53.25 124 GLN A C 1
ATOM 985 O O . GLN A 1 124 ? -32.636 10.559 41.512 1.00 53.25 124 GLN A O 1
ATOM 990 N N . GLU A 1 125 ? -30.555 10.480 42.361 1.00 50.41 125 GLU A N 1
ATOM 991 C CA . GLU A 1 125 ? -30.803 11.485 43.409 1.00 50.41 125 GLU A CA 1
ATOM 992 C C . GLU A 1 125 ? -31.160 12.870 42.827 1.00 50.41 125 GLU A C 1
ATOM 994 O O . GLU A 1 125 ? -32.118 13.511 43.267 1.00 50.41 125 GLU A O 1
ATOM 999 N N . GLN A 1 126 ? -30.496 13.303 41.746 1.00 47.41 126 GLN A N 1
ATOM 1000 C CA . GLN A 1 126 ? -30.817 14.578 41.076 1.00 47.41 126 GLN A CA 1
ATOM 1001 C C . GLN A 1 126 ? -32.190 14.600 40.378 1.00 47.41 126 GLN A C 1
ATOM 1003 O O . GLN A 1 126 ? -32.752 15.675 40.133 1.00 47.41 126 GLN A O 1
ATOM 1008 N N . HIS A 1 127 ? -32.744 13.435 40.029 1.00 44.75 127 HIS A N 1
ATOM 1009 C CA . HIS A 1 127 ? -34.050 13.342 39.375 1.00 44.75 127 HIS A CA 1
ATOM 1010 C C . HIS A 1 127 ? -35.222 13.448 40.364 1.00 44.75 127 HIS A C 1
ATOM 1012 O O . HIS A 1 127 ? -36.305 13.887 39.963 1.00 44.75 127 HIS A O 1
ATOM 1018 N N . GLU A 1 128 ? -35.021 13.098 41.640 1.00 46.50 128 GLU A N 1
ATOM 1019 C CA . GLU A 1 128 ? -36.038 13.254 42.689 1.00 46.50 128 GLU A CA 1
ATOM 1020 C C . GLU A 1 128 ? -36.124 14.694 43.224 1.00 46.50 128 GLU A C 1
ATOM 1022 O O . GLU A 1 128 ? -37.232 15.200 43.425 1.00 46.50 128 GLU A O 1
ATOM 1027 N N . GLU A 1 129 ? -35.002 15.412 43.362 1.00 44.66 129 GLU A N 1
ATOM 1028 C CA . GLU A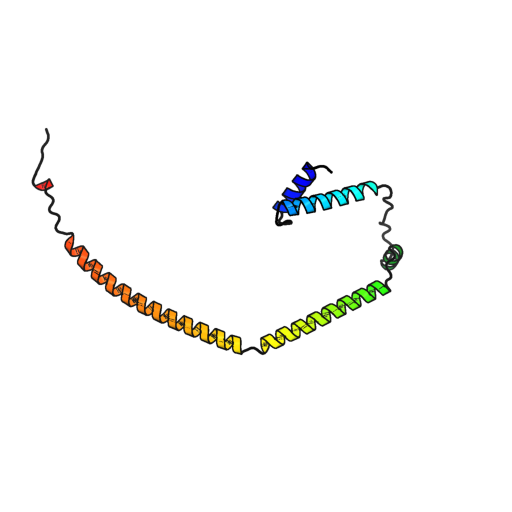 1 129 ? -35.020 16.824 43.790 1.00 44.66 129 GLU A CA 1
ATOM 1029 C C . GLU A 1 129 ? -35.691 17.749 42.757 1.00 44.66 129 GLU A C 1
ATOM 1031 O O . GLU A 1 129 ? -36.537 18.573 43.115 1.00 44.66 129 GLU A O 1
ATOM 1036 N N . ASN A 1 130 ? -35.416 17.558 41.461 1.00 47.41 130 ASN A N 1
ATOM 1037 C CA . ASN A 1 130 ? -36.006 18.377 40.391 1.00 47.41 130 ASN A CA 1
ATOM 1038 C C . ASN A 1 130 ? -37.527 18.194 40.236 1.00 47.41 130 ASN A C 1
ATOM 1040 O O . ASN A 1 130 ? -38.223 19.097 39.763 1.00 47.41 130 ASN A O 1
ATOM 1044 N N . LYS A 1 131 ? -38.073 17.036 40.628 1.00 45.44 131 LYS A N 1
ATOM 1045 C CA . LYS A 1 131 ? -39.515 16.767 40.524 1.00 45.44 131 LYS A CA 1
ATOM 1046 C C . LYS A 1 131 ? -40.314 17.522 41.594 1.00 45.44 131 LYS A C 1
ATOM 1048 O O . LYS A 1 131 ? -41.396 18.029 41.305 1.00 45.44 131 LYS A O 1
ATOM 1053 N N . ASN A 1 132 ? -39.743 17.679 42.789 1.00 50.78 132 ASN A N 1
ATOM 1054 C CA . ASN A 1 132 ? -40.365 18.414 43.895 1.00 50.78 132 ASN A CA 1
ATOM 1055 C C . ASN A 1 132 ? -40.375 19.941 43.680 1.00 50.78 132 ASN A C 1
ATOM 1057 O O . ASN A 1 132 ? -41.268 20.635 44.173 1.00 50.78 132 ASN A O 1
ATOM 1061 N N . GLU A 1 133 ? -39.415 20.489 42.928 1.00 50.00 133 GLU A N 1
ATOM 1062 C CA . GLU A 1 133 ? -39.352 21.931 42.652 1.00 50.00 133 GLU A CA 1
ATOM 1063 C C . GLU A 1 133 ? -40.342 22.380 41.556 1.00 50.00 133 GLU A C 1
ATOM 1065 O O . GLU A 1 133 ? -40.873 23.496 41.601 1.00 50.00 133 GLU A O 1
ATOM 1070 N N . ALA A 1 134 ? -40.667 21.496 40.605 1.00 51.06 134 ALA A N 1
ATOM 1071 C CA . ALA A 1 134 ? -41.655 21.762 39.558 1.00 51.06 134 ALA A CA 1
ATOM 1072 C C . ALA A 1 134 ? -43.092 21.865 40.112 1.00 51.06 134 ALA A C 1
ATOM 1074 O O . ALA A 1 134 ? -43.819 22.798 39.756 1.00 51.06 134 ALA A O 1
ATOM 1075 N N . GLU A 1 135 ? -43.481 20.987 41.047 1.00 51.59 135 GLU A N 1
ATOM 1076 C CA . GLU A 1 135 ? -44.823 21.003 41.658 1.00 51.59 135 GLU A CA 1
ATOM 1077 C C . GLU A 1 135 ? -45.072 22.248 42.529 1.00 51.59 135 GLU A C 1
ATOM 1079 O O . GLU A 1 135 ? -46.187 22.778 42.564 1.00 51.59 135 GLU A O 1
ATOM 1084 N N . ARG A 1 136 ? -44.036 22.803 43.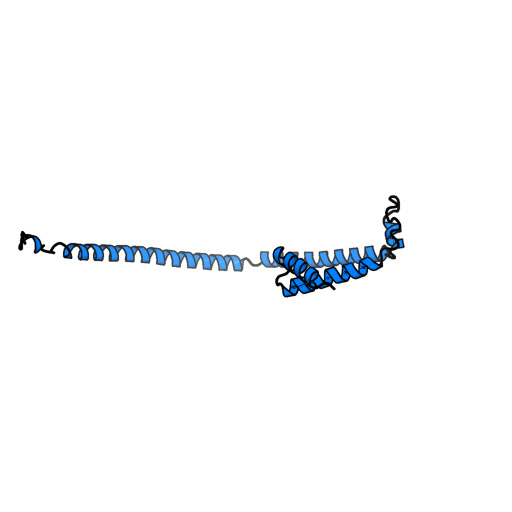176 1.00 48.97 136 ARG A N 1
ATOM 1085 C CA . ARG A 1 136 ? -44.160 24.072 43.922 1.00 48.97 136 ARG A CA 1
ATOM 1086 C C . ARG A 1 136 ? -44.394 25.285 43.020 1.00 48.97 136 ARG A C 1
ATOM 1088 O O . ARG A 1 136 ? -45.048 26.239 43.444 1.00 48.97 136 ARG A O 1
ATOM 1095 N N . ASN A 1 137 ? -43.885 25.263 41.790 1.00 53.84 137 ASN A N 1
ATOM 1096 C CA . ASN A 1 137 ? -43.966 26.403 40.879 1.00 53.84 137 ASN A CA 1
ATOM 1097 C C . ASN A 1 137 ? -45.296 26.477 40.107 1.00 53.84 137 ASN A C 1
ATOM 1099 O O . ASN A 1 137 ? -45.752 27.584 39.800 1.00 53.84 137 ASN A O 1
ATOM 1103 N N . GLU A 1 138 ? -45.970 25.354 39.839 1.00 51.62 138 GLU A N 1
ATOM 1104 C CA . GLU A 1 138 ? -47.261 25.355 39.128 1.00 51.62 138 GLU A CA 1
ATOM 1105 C C . GLU A 1 138 ? -48.431 25.899 39.965 1.00 51.62 138 GLU A C 1
ATOM 1107 O O . GLU A 1 138 ? -49.280 26.615 39.429 1.00 51.62 138 GLU A O 1
ATOM 1112 N N . ALA A 1 139 ? -48.424 25.712 41.290 1.00 49.03 139 ALA A N 1
ATOM 1113 C CA . ALA A 1 139 ? -49.475 26.219 42.184 1.00 49.03 139 ALA A CA 1
ATOM 1114 C C . ALA A 1 139 ? -49.562 27.764 42.261 1.00 49.03 139 ALA A C 1
ATOM 1116 O O . ALA A 1 139 ? -50.532 28.321 42.778 1.00 49.03 139 ALA A O 1
ATOM 1117 N N . SER A 1 140 ? -48.562 28.487 41.744 1.00 53.56 140 SER A N 1
ATOM 1118 C CA . SER A 1 140 ? -48.496 29.955 41.804 1.00 53.56 140 SER A CA 1
ATOM 1119 C C . SER A 1 140 ? -49.076 30.673 40.572 1.00 53.56 140 SER A C 1
ATOM 1121 O O . SER A 1 140 ? -49.284 31.889 40.609 1.00 53.56 140 SER A O 1
ATOM 1123 N N . LYS A 1 141 ? -49.387 29.953 39.481 1.00 54.50 141 LYS A N 1
ATOM 1124 C CA . LYS A 1 141 ? -49.847 30.554 38.210 1.00 54.50 141 LYS A CA 1
ATOM 1125 C C . LYS A 1 141 ? -51.371 30.681 38.060 1.00 54.50 141 LYS A C 1
ATOM 1127 O O . LYS A 1 141 ? -51.816 31.380 37.151 1.00 54.50 141 LYS A O 1
ATOM 1132 N N . GLU A 1 142 ? -52.176 30.114 38.959 1.00 54.03 142 GLU A N 1
ATOM 1133 C CA . GLU A 1 142 ? -53.649 30.089 38.840 1.00 54.03 142 GLU A CA 1
ATOM 1134 C C . GLU A 1 142 ? -54.394 31.377 39.262 1.00 54.03 142 GLU A C 1
ATOM 1136 O O . GLU A 1 142 ? -55.618 31.440 39.176 1.00 54.03 142 GLU A O 1
ATOM 1141 N N . LYS A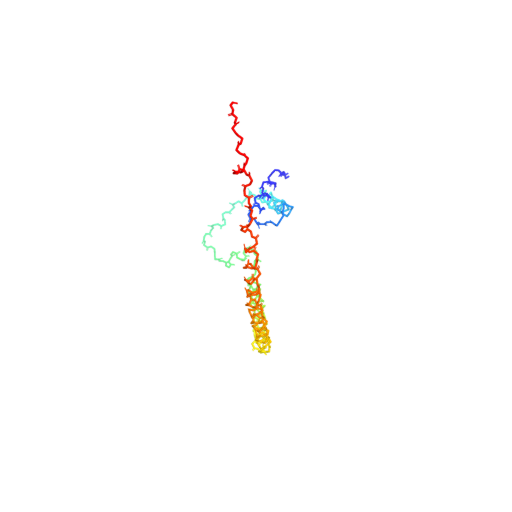 1 143 ? -53.705 32.455 39.666 1.00 59.09 143 LYS A N 1
ATOM 1142 C CA . LYS A 1 143 ? -54.360 33.714 40.099 1.00 59.09 143 LYS A CA 1
ATOM 1143 C C . LYS A 1 143 ? -54.082 34.928 39.206 1.00 59.09 143 LYS A C 1
ATOM 1145 O O . LYS A 1 143 ? -53.836 36.022 39.707 1.00 59.09 143 LYS A O 1
ATOM 1150 N N . LYS A 1 144 ? -54.162 34.791 37.878 1.00 62.28 144 LYS A N 1
ATOM 1151 C CA . LYS A 1 144 ? -54.263 35.968 36.990 1.00 62.28 144 LYS A CA 1
ATOM 1152 C C . LYS A 1 144 ? -55.733 36.283 36.696 1.00 62.28 144 LYS A C 1
ATOM 1154 O O . LYS A 1 144 ? -56.367 35.660 35.855 1.00 62.28 144 LYS A O 1
ATOM 1159 N N . PHE A 1 145 ? -56.266 37.243 37.449 1.00 59.97 145 PHE A N 1
ATOM 1160 C CA . PHE A 1 145 ? -57.613 37.807 37.315 1.00 59.97 145 PHE A CA 1
ATOM 1161 C C . PHE A 1 145 ? -57.721 38.601 35.998 1.00 59.97 145 PHE A C 1
ATOM 1163 O O . PHE A 1 145 ? -56.942 39.527 35.775 1.00 59.97 145 PHE A O 1
ATOM 1170 N N . ASP A 1 146 ? -58.659 38.252 35.117 1.00 66.50 146 ASP A N 1
ATOM 1171 C CA . ASP A 1 146 ? -58.784 38.875 33.793 1.00 66.50 146 ASP A CA 1
ATOM 1172 C C . ASP A 1 146 ? -59.660 40.142 33.848 1.00 66.50 146 ASP A C 1
ATOM 1174 O O . ASP A 1 146 ? -60.894 40.087 33.865 1.00 66.50 146 ASP A O 1
ATOM 1178 N N . LEU A 1 147 ? -59.008 41.308 33.905 1.00 62.06 147 LEU A N 1
ATOM 1179 C CA . LEU A 1 147 ? -59.639 42.633 34.029 1.00 62.06 147 LEU A CA 1
ATOM 1180 C C . LEU A 1 147 ? -60.490 43.018 32.806 1.00 62.06 147 LEU A C 1
ATOM 1182 O O . LEU A 1 147 ? -61.346 43.901 32.891 1.00 62.06 147 LEU A O 1
ATOM 1186 N N . THR A 1 148 ? -60.302 42.335 31.679 1.00 62.12 148 THR A N 1
ATOM 1187 C CA . THR A 1 148 ? -61.015 42.587 30.420 1.00 62.12 148 THR A CA 1
ATOM 1188 C C . THR A 1 148 ? -62.497 42.209 30.507 1.00 62.12 148 THR A C 1
ATOM 1190 O O . THR A 1 148 ? -63.331 42.791 29.817 1.00 62.12 148 THR A O 1
ATOM 1193 N N . LYS A 1 149 ? -62.854 41.291 31.419 1.00 62.72 149 LYS A N 1
ATOM 1194 C CA . LYS A 1 149 ? -64.255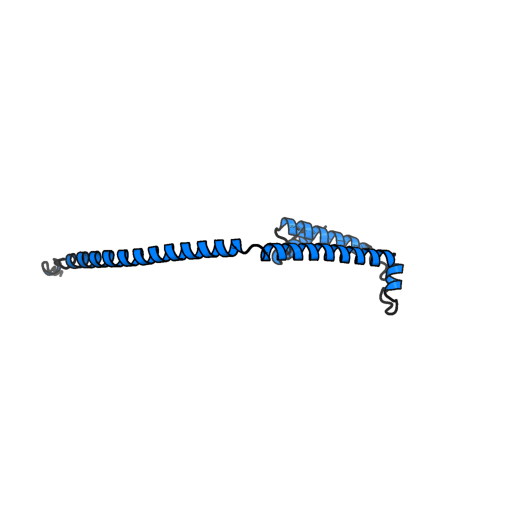 40.986 31.757 1.00 62.72 149 LYS A CA 1
ATOM 1195 C C . LYS A 1 149 ? -64.930 42.092 32.574 1.00 62.72 149 LYS A C 1
ATOM 1197 O O . LYS A 1 149 ? -66.154 42.172 32.572 1.00 62.72 149 LYS A O 1
ATOM 1202 N N . ILE A 1 150 ? -64.157 42.928 33.270 1.00 60.69 150 ILE A N 1
ATOM 1203 C CA . ILE A 1 150 ? -64.681 43.985 34.150 1.00 60.69 150 ILE A CA 1
ATOM 1204 C C . ILE A 1 150 ? -64.983 45.255 33.349 1.00 60.69 150 ILE A C 1
ATOM 1206 O O . ILE A 1 150 ? -65.992 45.913 33.589 1.00 60.69 150 ILE A O 1
ATOM 1210 N N . PHE A 1 151 ? -64.153 45.583 32.357 1.00 59.94 151 PHE A N 1
ATOM 1211 C CA . PHE A 1 151 ? -64.310 46.798 31.557 1.00 59.94 151 PHE A CA 1
ATOM 1212 C C . PHE A 1 151 ? -64.742 46.469 30.125 1.00 59.94 1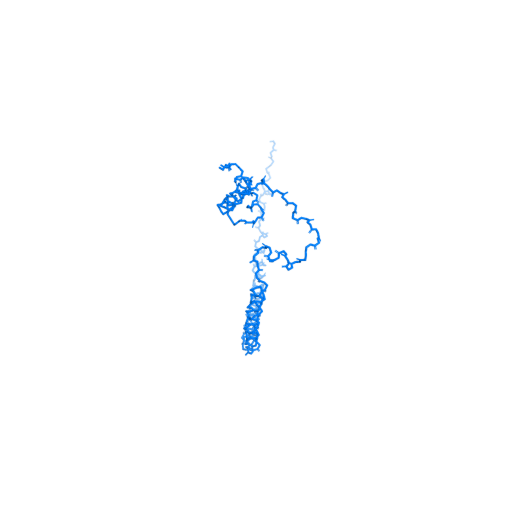51 PHE A C 1
ATOM 1214 O O . PHE A 1 151 ? -63.944 46.441 29.190 1.00 59.94 151 PHE A O 1
ATOM 1221 N N . GLY A 1 152 ? -66.042 46.220 29.953 1.00 59.53 152 GLY A N 1
ATOM 1222 C CA . GLY A 1 152 ? -66.673 46.014 28.650 1.00 59.53 152 GLY A CA 1
ATOM 1223 C C . GLY A 1 152 ? -66.681 47.286 27.798 1.00 59.53 152 GLY A C 1
ATOM 1224 O O . GLY A 1 152 ? -67.636 48.062 27.831 1.00 59.53 152 GLY A O 1
ATOM 1225 N N . PHE A 1 153 ? -65.643 47.493 26.988 1.00 58.50 153 PHE A N 1
ATOM 1226 C CA . PHE A 1 153 ? -65.619 48.576 26.006 1.00 58.50 153 PHE A CA 1
ATOM 1227 C C . PHE A 1 153 ? -66.414 48.193 24.749 1.00 58.50 153 PHE A C 1
ATOM 1229 O O . PHE A 1 153 ? -65.889 47.636 23.788 1.00 58.50 153 PHE A O 1
ATOM 1236 N N . ARG A 1 154 ? -67.708 48.540 24.749 1.00 58.38 154 ARG A N 1
ATOM 1237 C CA . ARG A 1 154 ? -68.516 48.693 23.529 1.00 58.38 154 ARG A CA 1
ATOM 1238 C C . ARG A 1 154 ? -67.946 49.850 22.709 1.00 58.38 154 ARG A C 1
ATOM 1240 O O . ARG A 1 154 ? -68.019 50.994 23.154 1.00 58.38 154 ARG A O 1
ATOM 1247 N N . LYS A 1 155 ? -67.456 49.584 21.500 1.00 54.88 155 LYS A N 1
ATOM 1248 C CA . LYS A 1 155 ? -67.291 50.625 20.479 1.00 54.88 155 LYS A CA 1
ATOM 1249 C C . LYS A 1 155 ? -68.423 50.520 19.457 1.00 54.88 155 LYS A C 1
ATOM 1251 O O . LYS A 1 155 ? -68.663 49.445 18.914 1.00 54.88 155 LYS A O 1
ATOM 1256 N N . LYS A 1 156 ? -69.141 51.635 19.303 1.00 48.41 156 LYS A N 1
ATOM 1257 C CA . LYS A 1 156 ? -69.947 51.977 18.126 1.00 48.41 156 LYS A CA 1
ATOM 1258 C C . LYS A 1 156 ? -69.020 52.474 17.025 1.00 48.41 156 LYS A C 1
ATOM 1260 O O . LYS A 1 156 ? -67.977 53.061 17.394 1.00 48.41 156 LYS A O 1
#

Secondary structure (DSSP, 8-state):
--HHHHHHHHHHHHHTTS-SSHHHHHHHHHHHHHHHHHHHTT-S-------TT--HHHHHHHTT--HHHHHHHHHHHHHHHHHHHHHHHHHHHHHHT-HHHHHHHHHHHHHHHHHHHHHHHHHHHHHHHHHHHHHHHHTTSS----GGGTS-----

Foldseek 3Di:
DDVVQLQVQLVVCVVVVVDPDSVRSSVVSVVVVVVVVVVVVPPPDPPPPPPPPDDPVVVCVVVVHDVVVVVVVVVVVVVVVVVVVVVVVVVVVVVVVCCVVVVVVVVVVVVVVVVVVVVVVVVVVVVVVVVVVVVVVVVPPPPDDDCCVVDDDDDD